Protein AF-A0A550D4J9-F1 (afdb_monomer)

Structure (mmCIF, N/CA/C/O backbone):
data_AF-A0A550D4J9-F1
#
_entry.id   AF-A0A550D4J9-F1
#
loop_
_atom_site.group_PDB
_atom_site.id
_atom_site.type_symbol
_atom_site.label_atom_id
_atom_site.label_alt_id
_atom_site.label_comp_id
_atom_site.label_asym_id
_atom_site.label_entity_id
_atom_site.label_seq_id
_atom_site.pdbx_PDB_ins_code
_atom_site.Cartn_x
_atom_site.Cartn_y
_atom_site.Cartn_z
_atom_site.occupancy
_atom_site.B_iso_or_equiv
_atom_site.auth_seq_id
_atom_site.auth_comp_id
_atom_site.auth_asym_id
_atom_site.auth_atom_id
_atom_site.pdbx_PDB_model_num
ATOM 1 N N . LYS A 1 1 ? -16.102 10.907 -0.748 1.00 51.66 1 LYS A N 1
ATOM 2 C CA . LYS A 1 1 ? -15.398 9.948 -1.646 1.00 51.66 1 LYS A CA 1
ATOM 3 C C . LYS A 1 1 ? -15.264 8.607 -0.918 1.00 51.66 1 LYS A C 1
ATOM 5 O O . LYS A 1 1 ? -14.773 8.616 0.200 1.00 51.66 1 LYS A O 1
ATOM 10 N N . ASN A 1 2 ? -15.659 7.486 -1.537 1.00 74.62 2 ASN A N 1
ATOM 11 C CA . ASN A 1 2 ? -15.770 6.154 -0.901 1.00 74.62 2 ASN A CA 1
ATOM 12 C C . ASN A 1 2 ? -14.565 5.233 -1.187 1.00 74.62 2 ASN A C 1
ATOM 14 O O . ASN A 1 2 ? -14.735 4.042 -1.438 1.00 74.62 2 ASN A O 1
ATOM 18 N N . ALA A 1 3 ? -13.344 5.777 -1.220 1.00 82.38 3 ALA A N 1
ATOM 19 C CA . ALA A 1 3 ? -12.155 4.974 -1.511 1.00 82.38 3 ALA A CA 1
ATOM 20 C C . ALA A 1 3 ? -11.908 3.947 -0.389 1.00 82.38 3 ALA A C 1
ATOM 22 O O . ALA A 1 3 ? -11.757 4.321 0.776 1.00 82.38 3 ALA A O 1
ATOM 23 N N . LYS A 1 4 ? -11.880 2.657 -0.751 1.00 91.19 4 LYS A N 1
ATOM 24 C CA . LYS A 1 4 ? -11.649 1.527 0.170 1.00 91.19 4 LYS A CA 1
ATOM 25 C C . LYS A 1 4 ? -10.215 0.997 0.129 1.00 91.19 4 LYS A C 1
ATOM 27 O O . LYS A 1 4 ? -9.774 0.357 1.077 1.00 91.19 4 LYS A O 1
ATOM 32 N N . VAL A 1 5 ? -9.493 1.252 -0.962 1.00 96.25 5 VAL A N 1
ATOM 33 C CA . VAL A 1 5 ? -8.126 0.771 -1.186 1.00 96.25 5 VAL A CA 1
ATOM 34 C C . VAL A 1 5 ? -7.280 1.904 -1.757 1.00 96.25 5 VAL A C 1
ATOM 36 O O . VAL A 1 5 ? -7.707 2.593 -2.682 1.00 96.25 5 VAL A O 1
ATOM 39 N N . PHE A 1 6 ? -6.084 2.077 -1.209 1.00 96.62 6 PHE A N 1
ATOM 40 C CA . PHE A 1 6 ? -5.057 3.007 -1.659 1.00 96.62 6 PHE A CA 1
ATOM 41 C C . PHE A 1 6 ? -3.838 2.206 -2.116 1.00 96.62 6 PHE A C 1
ATOM 43 O O . PHE A 1 6 ? -3.441 1.251 -1.453 1.00 96.62 6 PHE A O 1
ATOM 50 N N . ILE A 1 7 ? -3.231 2.596 -3.236 1.00 97.31 7 ILE A N 1
ATOM 51 C CA . ILE A 1 7 ? -2.004 1.975 -3.749 1.00 97.31 7 ILE A CA 1
ATOM 52 C C . ILE A 1 7 ? -0.896 3.028 -3.709 1.00 97.31 7 ILE A C 1
ATOM 54 O O . ILE A 1 7 ? -0.986 4.060 -4.371 1.00 97.31 7 ILE A O 1
ATOM 58 N N . ALA A 1 8 ? 0.149 2.772 -2.928 1.00 97.50 8 ALA A N 1
ATOM 59 C CA . ALA A 1 8 ? 1.333 3.611 -2.828 1.00 97.50 8 ALA A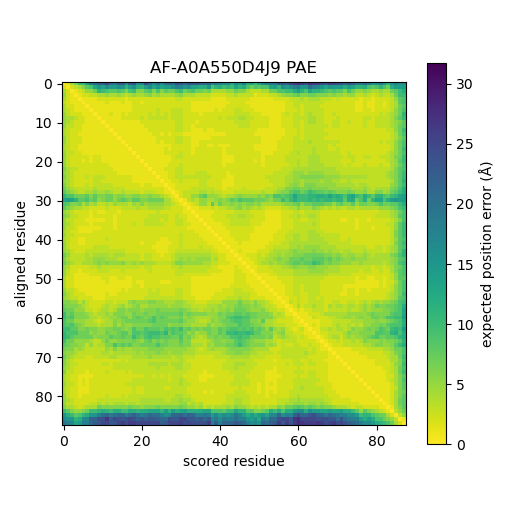 CA 1
ATOM 60 C C . ALA A 1 8 ? 2.379 3.191 -3.865 1.00 97.50 8 ALA A C 1
ATOM 62 O O . ALA A 1 8 ? 2.990 2.128 -3.748 1.00 97.50 8 ALA A O 1
ATOM 63 N N . LEU A 1 9 ? 2.615 4.048 -4.859 1.00 95.88 9 LEU A N 1
ATOM 64 C CA . LEU A 1 9 ? 3.648 3.845 -5.875 1.00 95.88 9 LEU A CA 1
ATOM 65 C C . LEU A 1 9 ? 4.993 4.397 -5.384 1.00 95.88 9 LEU A C 1
ATOM 67 O O . LEU A 1 9 ? 5.320 5.566 -5.574 1.00 95.88 9 LEU A O 1
ATOM 71 N N . GLY A 1 10 ? 5.790 3.532 -4.766 1.00 95.62 10 GLY A N 1
ATOM 72 C CA . GLY A 1 10 ? 7.092 3.856 -4.190 1.00 95.62 10 GLY A CA 1
ATOM 73 C C . GLY A 1 10 ? 7.031 4.281 -2.721 1.00 95.62 10 GLY A C 1
ATOM 74 O O . GLY A 1 10 ? 5.974 4.604 -2.177 1.00 95.62 10 GLY A O 1
ATOM 75 N N . ARG A 1 11 ? 8.212 4.305 -2.087 1.00 95.69 11 ARG A N 1
ATOM 76 C CA . ARG A 1 11 ? 8.379 4.647 -0.664 1.00 95.69 11 ARG A CA 1
ATOM 77 C C . ARG A 1 11 ? 7.841 6.042 -0.328 1.00 95.69 11 ARG A C 1
ATOM 79 O O . ARG A 1 11 ? 7.160 6.197 0.671 1.00 95.69 11 ARG A O 1
ATOM 86 N N . LEU A 1 12 ? 8.052 7.028 -1.201 1.00 95.94 12 LEU A N 1
ATOM 87 C CA . LEU A 1 12 ? 7.575 8.395 -0.966 1.00 95.94 12 LEU A CA 1
ATOM 88 C C . LEU A 1 12 ? 6.044 8.471 -0.840 1.00 95.94 12 LEU A C 1
ATOM 90 O O . LEU A 1 12 ? 5.528 9.118 0.070 1.00 95.94 12 LEU A O 1
ATOM 94 N N . ALA A 1 13 ? 5.315 7.800 -1.738 1.00 96.75 13 ALA A N 1
ATOM 95 C CA . ALA A 1 13 ? 3.855 7.750 -1.688 1.00 96.75 13 ALA A CA 1
ATOM 96 C C . ALA A 1 13 ? 3.365 6.991 -0.447 1.00 96.75 13 ALA A C 1
ATOM 98 O O . ALA A 1 13 ? 2.392 7.401 0.181 1.00 96.75 13 ALA A O 1
ATOM 99 N N . TRP A 1 14 ? 4.063 5.913 -0.078 1.00 97.50 14 TRP A N 1
ATOM 100 C CA . TRP A 1 14 ? 3.783 5.128 1.122 1.00 97.50 14 TRP A CA 1
ATOM 101 C C . TRP A 1 14 ? 3.904 5.978 2.387 1.00 97.50 14 TRP A C 1
ATOM 103 O O . TRP A 1 14 ? 2.931 6.114 3.125 1.00 97.50 14 TRP A O 1
ATOM 113 N N . ASP A 1 15 ? 5.053 6.622 2.587 1.00 96.25 15 ASP A N 1
ATOM 114 C CA . ASP A 1 15 ? 5.325 7.450 3.764 1.00 96.25 15 ASP A CA 1
ATOM 115 C C . ASP A 1 15 ? 4.350 8.632 3.854 1.00 96.25 15 ASP A C 1
ATOM 117 O O . ASP A 1 15 ? 3.817 8.931 4.926 1.00 96.25 15 ASP A O 1
ATOM 121 N N . SER A 1 16 ? 4.053 9.263 2.713 1.00 96.81 16 SER A N 1
ATOM 122 C CA . SER A 1 16 ? 3.110 10.384 2.638 1.00 96.81 16 SER A CA 1
ATOM 123 C C . SER A 1 16 ? 1.691 9.963 3.024 1.00 96.81 16 SER A C 1
ATOM 125 O O . SER A 1 16 ? 1.038 10.650 3.806 1.00 96.81 16 SER A O 1
ATOM 127 N N . LEU A 1 17 ? 1.218 8.813 2.531 1.00 96.69 17 LEU A N 1
ATOM 128 C CA . LEU A 1 17 ? -0.098 8.283 2.892 1.00 96.69 17 LEU A CA 1
ATOM 129 C C . LEU A 1 17 ? -0.164 7.901 4.374 1.00 96.69 17 LEU A C 1
ATOM 131 O O . LEU A 1 17 ? -1.127 8.268 5.041 1.00 96.69 17 LEU A O 1
ATOM 135 N N . LEU A 1 18 ? 0.860 7.230 4.916 1.00 96.06 18 LEU A N 1
ATOM 136 C CA . LEU A 1 18 ? 0.912 6.908 6.346 1.00 96.06 18 LEU A CA 1
ATOM 137 C C . LEU A 1 18 ? 0.868 8.168 7.218 1.00 96.06 18 LEU A C 1
ATOM 139 O O . LEU A 1 18 ? 0.168 8.178 8.231 1.00 96.06 18 LEU A O 1
ATOM 143 N N . LYS A 1 19 ? 1.586 9.228 6.825 1.00 95.69 19 LYS A N 1
ATOM 144 C CA . LYS A 1 19 ? 1.546 10.525 7.510 1.00 95.69 19 LYS A CA 1
ATOM 145 C C . LYS A 1 19 ? 0.135 11.117 7.493 1.00 95.69 19 LYS A C 1
ATOM 147 O O . LYS A 1 19 ? -0.400 11.408 8.558 1.00 95.69 19 LYS A O 1
ATOM 152 N N . VAL A 1 20 ? -0.494 11.199 6.319 1.00 95.81 20 VAL A N 1
ATOM 153 C CA . VAL A 1 20 ? -1.863 11.722 6.173 1.00 95.81 20 VAL A CA 1
ATOM 154 C C . VAL A 1 20 ? -2.864 10.907 6.995 1.00 95.81 20 VAL A C 1
ATOM 156 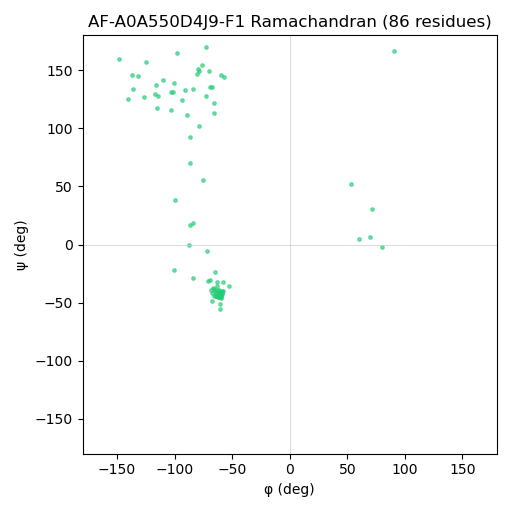O O . VAL A 1 20 ? -3.699 11.475 7.690 1.00 95.81 20 VAL A O 1
ATOM 159 N N . PHE A 1 21 ? -2.784 9.575 6.977 1.00 95.38 21 PHE A N 1
ATOM 160 C CA . PHE A 1 21 ? -3.688 8.734 7.765 1.00 95.38 21 PHE A CA 1
ATOM 161 C C . PHE A 1 21 ? -3.527 8.959 9.272 1.00 95.38 21 PHE A C 1
ATOM 163 O O . PHE A 1 21 ? -4.530 9.034 9.982 1.00 95.38 21 PHE A O 1
ATOM 170 N N . LYS A 1 22 ? -2.295 9.141 9.760 1.00 94.50 22 LYS A N 1
ATOM 171 C CA . LYS A 1 22 ? -2.043 9.506 11.162 1.00 94.50 22 LYS A CA 1
ATOM 172 C C . LYS A 1 22 ? -2.610 10.886 11.506 1.00 94.50 22 LYS A C 1
ATOM 174 O O . LYS A 1 22 ? -3.267 11.017 12.532 1.00 94.50 22 LYS A O 1
ATOM 179 N N . GLU A 1 23 ? -2.425 11.887 10.646 1.00 95.81 23 GLU A N 1
ATOM 180 C CA . GLU A 1 23 ? -2.974 13.245 10.828 1.00 95.81 23 GLU A CA 1
ATOM 181 C C . GLU A 1 23 ? -4.511 13.256 10.835 1.00 95.81 23 GLU A C 1
ATOM 183 O O . GLU A 1 23 ? -5.140 13.969 11.617 1.00 95.81 23 GLU A O 1
ATOM 188 N N . LEU A 1 24 ? -5.137 12.393 10.032 1.00 94.75 24 LEU A N 1
ATOM 189 C CA . LEU A 1 24 ? -6.585 12.173 10.049 1.00 94.75 24 LEU A CA 1
ATOM 190 C C . LEU A 1 24 ? -7.065 11.418 11.301 1.00 94.75 24 LEU A C 1
ATOM 192 O O . LEU A 1 24 ? -8.276 11.301 11.509 1.00 94.75 24 LEU A O 1
ATOM 196 N N . GLY A 1 25 ? -6.150 10.946 12.154 1.00 95.25 25 GLY A N 1
ATOM 197 C CA . GLY A 1 25 ? -6.409 10.165 13.363 1.00 95.25 25 GLY A CA 1
ATOM 198 C C . GLY A 1 25 ? -6.883 8.741 13.077 1.00 95.25 25 GLY A C 1
ATOM 199 O O . GLY A 1 25 ? -7.681 8.200 13.837 1.00 95.25 25 GLY A O 1
ATOM 200 N N . TYR A 1 26 ? -6.450 8.155 11.959 1.00 95.56 26 TYR A N 1
ATOM 201 C CA . TYR A 1 26 ? -6.702 6.749 11.650 1.00 95.56 26 TYR A CA 1
ATOM 202 C C . TYR A 1 26 ? -5.725 5.865 12.429 1.00 95.56 26 TYR A C 1
ATOM 204 O O . TYR A 1 26 ? -4.578 6.247 12.676 1.00 95.56 26 TYR A O 1
ATOM 212 N N . LYS A 1 27 ? -6.155 4.652 12.786 1.00 95.12 27 LYS A N 1
ATOM 213 C CA . LYS A 1 27 ? -5.285 3.669 13.434 1.00 95.12 27 LYS A CA 1
ATOM 214 C C . LYS A 1 27 ? -4.414 3.010 12.372 1.00 95.12 27 LYS A C 1
ATOM 216 O O . LYS A 1 27 ? -4.858 2.142 11.618 1.00 95.12 27 LYS A O 1
ATOM 221 N N . VAL A 1 28 ? -3.169 3.462 12.312 1.00 94.06 28 VAL A N 1
ATOM 222 C CA . VAL A 1 28 ? -2.124 2.931 11.438 1.00 94.06 28 VAL A CA 1
ATOM 223 C C . VAL A 1 28 ? -1.194 2.060 12.286 1.00 94.06 28 VAL A C 1
ATOM 225 O O . VAL A 1 28 ? -0.764 2.528 13.342 1.00 94.06 28 VAL A O 1
ATOM 228 N N . PRO A 1 29 ? -0.855 0.827 11.866 1.00 89.75 29 PRO A N 1
ATOM 229 C CA . PRO A 1 29 ? 0.097 0.016 12.618 1.00 89.75 29 PRO A CA 1
ATOM 230 C C . PRO A 1 29 ? 1.465 0.711 12.745 1.00 89.75 29 PRO A C 1
ATOM 232 O O . PRO A 1 29 ? 1.913 1.427 11.846 1.00 89.75 29 PRO A O 1
ATOM 235 N N . ASN A 1 30 ? 2.133 0.504 13.878 1.00 83.75 30 ASN A N 1
ATOM 236 C CA . ASN A 1 30 ? 3.475 1.035 14.107 1.00 83.75 30 ASN A CA 1
ATOM 237 C C . ASN A 1 30 ? 4.525 0.209 13.346 1.00 83.75 30 ASN A C 1
ATOM 239 O O . ASN A 1 30 ? 4.313 -0.971 13.074 1.00 83.75 30 ASN A O 1
ATOM 243 N N . SER A 1 31 ? 5.657 0.839 13.018 1.00 83.38 31 SER A N 1
ATOM 244 C CA . SER A 1 31 ? 6.838 0.181 12.435 1.00 83.38 31 SER A CA 1
ATOM 245 C C . SER A 1 31 ? 6.557 -0.649 11.175 1.00 83.38 31 SER A C 1
ATOM 247 O O . SER A 1 31 ? 6.927 -1.818 11.092 1.00 83.38 31 SER A O 1
ATOM 249 N N . ILE A 1 32 ? 5.902 -0.047 10.176 1.00 90.00 32 ILE A N 1
ATOM 250 C CA . ILE A 1 32 ? 5.662 -0.711 8.890 1.00 90.00 32 ILE A CA 1
ATOM 251 C C . ILE A 1 32 ? 6.622 -0.195 7.828 1.00 90.00 32 ILE A C 1
ATOM 253 O O . ILE A 1 32 ? 6.544 0.958 7.401 1.00 90.00 32 ILE A O 1
ATOM 257 N N . GLU A 1 33 ? 7.472 -1.090 7.347 1.00 94.00 33 GLU A N 1
ATOM 258 C CA . GLU A 1 33 ? 8.357 -0.809 6.228 1.00 94.00 33 GLU A CA 1
ATOM 259 C C . GLU A 1 33 ? 7.643 -0.933 4.878 1.00 94.00 33 GLU A C 1
ATOM 261 O O . GLU A 1 33 ? 6.757 -1.770 4.678 1.00 94.00 33 GLU A O 1
ATOM 266 N N . PHE A 1 34 ? 8.070 -0.097 3.933 1.00 96.12 34 PHE A N 1
ATOM 267 C CA . PHE A 1 34 ? 7.638 -0.167 2.545 1.00 96.12 34 PHE A CA 1
ATOM 268 C C . PHE A 1 34 ? 8.263 -1.371 1.827 1.00 96.12 34 PHE A C 1
ATOM 270 O O . PHE A 1 34 ? 9.489 -1.487 1.757 1.00 96.12 34 PHE A O 1
ATOM 277 N N . SER A 1 35 ? 7.423 -2.180 1.183 1.00 96.00 35 SER A N 1
ATOM 278 C CA . SER A 1 35 ? 7.825 -3.166 0.177 1.00 96.00 35 SER A CA 1
ATOM 279 C C . SER A 1 35 ? 6.728 -3.345 -0.879 1.00 96.00 35 SER A C 1
ATOM 281 O O . SER A 1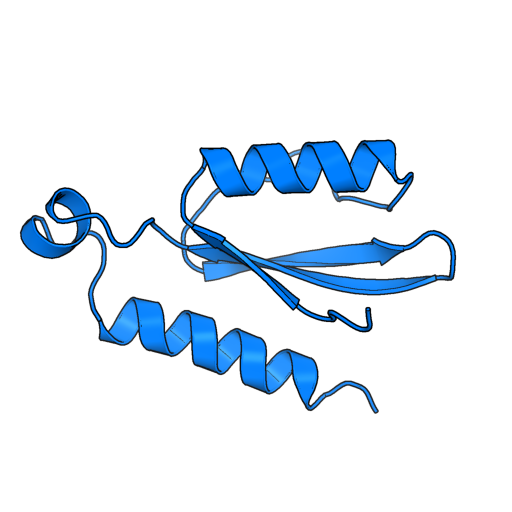 35 ? 5.565 -2.994 -0.659 1.00 96.00 35 SER A O 1
ATOM 283 N N . HIS A 1 36 ? 7.092 -3.860 -2.057 1.00 96.25 36 HIS A N 1
ATOM 284 C CA . HIS A 1 36 ? 6.102 -4.212 -3.076 1.00 96.25 36 HIS A CA 1
ATOM 285 C C . HIS A 1 36 ? 5.247 -5.394 -2.598 1.00 96.25 36 HIS A C 1
ATOM 287 O O . HIS A 1 36 ? 5.766 -6.347 -2.022 1.00 96.25 36 HIS A O 1
ATOM 293 N 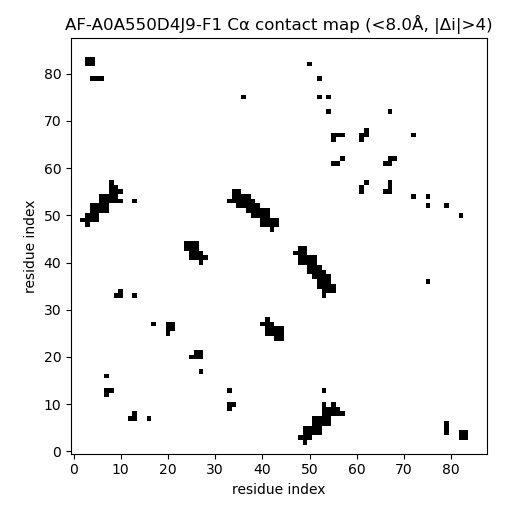N . GLY A 1 37 ? 3.933 -5.302 -2.800 1.00 96.00 37 GLY A N 1
ATOM 294 C CA . GLY A 1 37 ? 2.953 -6.270 -2.310 1.00 96.00 37 GLY A CA 1
ATOM 295 C C . GLY A 1 37 ? 2.568 -6.094 -0.840 1.00 96.00 37 GLY A C 1
ATOM 296 O O . GLY A 1 37 ? 1.705 -6.822 -0.353 1.00 96.00 37 GLY A O 1
ATOM 297 N N . LYS A 1 38 ? 3.157 -5.134 -0.109 1.00 97.25 38 LYS A N 1
ATOM 298 C CA . LYS A 1 38 ? 2.828 -4.924 1.307 1.00 97.25 38 LYS A CA 1
ATOM 299 C C . LYS A 1 38 ? 1.387 -4.447 1.454 1.00 97.25 38 LYS A C 1
ATOM 301 O O . LYS A 1 38 ? 1.079 -3.323 1.081 1.00 97.25 38 LYS A O 1
ATOM 306 N N . LEU A 1 39 ? 0.531 -5.271 2.045 1.00 96.50 39 LEU A N 1
ATOM 307 C CA . LEU A 1 39 ? -0.852 -4.929 2.361 1.00 96.50 39 LEU A CA 1
ATOM 308 C C . LEU A 1 39 ? -0.985 -4.581 3.845 1.00 96.50 39 LEU A C 1
ATOM 310 O O . LEU A 1 39 ? -0.540 -5.346 4.701 1.00 96.50 39 LEU A O 1
ATOM 314 N N . ILE A 1 40 ? -1.629 -3.456 4.155 1.00 96.12 40 ILE A N 1
ATOM 315 C CA . ILE A 1 40 ? -1.981 -3.090 5.530 1.00 96.12 40 ILE A CA 1
ATOM 316 C C . ILE A 1 40 ? -3.435 -2.656 5.648 1.00 96.12 40 ILE A C 1
ATOM 318 O O . ILE A 1 40 ? -3.995 -2.019 4.753 1.00 96.12 40 ILE A O 1
ATOM 322 N N . LYS A 1 41 ? -4.022 -2.996 6.794 1.00 95.38 41 LYS A N 1
ATOM 323 C CA . LYS A 1 41 ? -5.354 -2.575 7.215 1.00 95.38 41 LYS A CA 1
ATOM 324 C C . LYS A 1 41 ? -5.237 -1.286 8.021 1.00 95.38 41 LYS A C 1
ATOM 326 O O . LYS A 1 41 ? -4.401 -1.205 8.919 1.00 95.38 41 LYS A O 1
ATOM 331 N N . ILE A 1 42 ? -6.077 -0.307 7.717 1.00 95.44 42 ILE A N 1
ATOM 332 C CA . ILE A 1 42 ? -6.143 0.970 8.428 1.00 95.44 42 ILE A CA 1
ATOM 333 C C . ILE A 1 42 ? -7.589 1.190 8.859 1.00 95.44 42 ILE A C 1
ATOM 335 O O . ILE A 1 42 ? -8.508 1.118 8.042 1.00 95.44 42 ILE A O 1
ATOM 339 N N . GLU A 1 43 ? 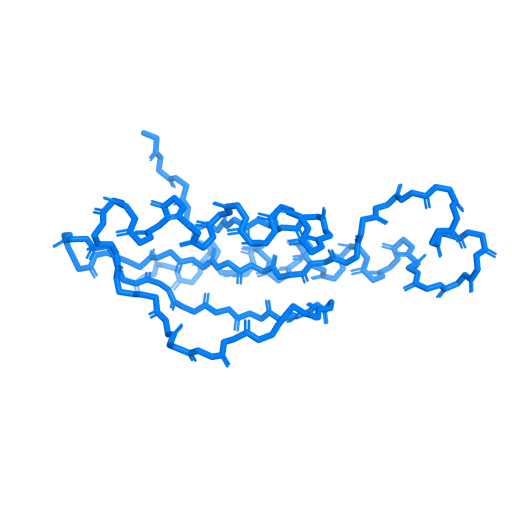-7.784 1.443 10.149 1.00 95.38 43 GLU A N 1
ATOM 340 C CA . GLU A 1 43 ? -9.098 1.756 10.711 1.00 95.38 43 GLU A CA 1
ATOM 341 C C . GLU A 1 43 ? -9.283 3.275 10.742 1.00 95.38 43 GLU A C 1
ATOM 343 O O . GLU A 1 43 ? -8.462 4.002 11.307 1.00 95.38 43 GLU A O 1
ATOM 348 N N . LYS A 1 44 ? -10.354 3.765 10.120 1.00 94.12 44 LYS A N 1
ATOM 349 C CA . LYS A 1 44 ? -10.756 5.168 10.191 1.00 94.12 44 LYS A CA 1
ATOM 350 C C . LYS A 1 44 ? -11.348 5.499 11.565 1.00 94.12 44 LYS A C 1
ATOM 352 O O . LYS A 1 44 ? -11.671 4.620 12.356 1.00 94.12 44 LYS A O 1
ATOM 357 N N . LYS A 1 45 ? -11.564 6.793 11.820 1.00 92.38 45 LY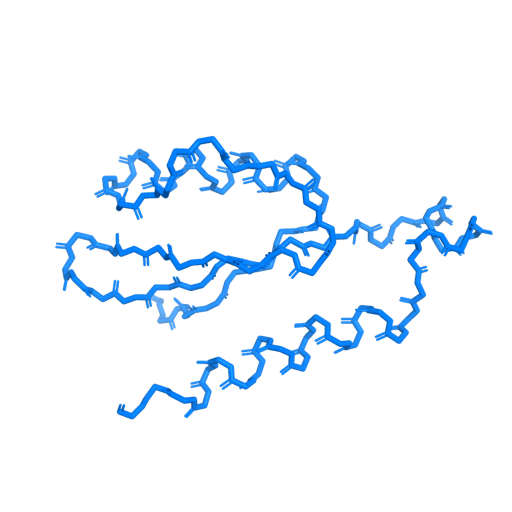S A N 1
ATOM 358 C CA . LYS A 1 45 ? -12.238 7.289 13.035 1.00 92.38 45 LYS A CA 1
ATOM 359 C C . LYS A 1 45 ? -13.651 6.732 13.234 1.00 92.38 45 LYS A C 1
ATOM 361 O O . LYS A 1 45 ? -14.066 6.556 14.369 1.00 92.38 45 LYS A O 1
ATOM 366 N N . ASP A 1 46 ? -14.368 6.460 12.147 1.00 92.38 46 ASP A N 1
ATOM 367 C CA . ASP A 1 46 ? -15.721 5.884 12.146 1.00 92.38 46 ASP A CA 1
ATOM 368 C C . ASP A 1 46 ? -15.716 4.343 12.198 1.00 92.38 46 ASP A C 1
ATOM 370 O O . ASP A 1 46 ? -16.702 3.706 11.837 1.00 92.38 46 ASP A O 1
ATOM 374 N N . SER A 1 47 ? -14.584 3.734 12.573 1.00 91.19 47 SER A N 1
ATOM 375 C CA . SER A 1 47 ? -14.337 2.287 12.560 1.00 91.19 47 SER A CA 1
ATOM 376 C C . SER A 1 47 ? -14.451 1.610 11.187 1.00 91.19 47 SER A C 1
ATOM 378 O O . SER A 1 47 ? -14.269 0.395 11.082 1.00 91.19 47 SER A O 1
ATOM 380 N N . SER A 1 48 ? -14.665 2.370 10.104 1.00 92.25 48 SER A N 1
ATOM 381 C CA . SER A 1 48 ? -14.601 1.824 8.750 1.00 92.25 48 SER A CA 1
ATOM 382 C C . SER A 1 48 ? -13.164 1.468 8.373 1.00 92.25 48 SER A C 1
ATOM 384 O O . SER A 1 48 ? -12.197 2.093 8.811 1.00 92.25 48 SER A O 1
ATOM 386 N N . ILE A 1 49 ? -13.010 0.454 7.525 1.00 93.50 49 ILE A N 1
ATOM 387 C CA . ILE A 1 49 ? -11.698 -0.043 7.113 1.00 93.50 49 ILE A CA 1
ATOM 388 C C . ILE A 1 49 ? -11.326 0.492 5.737 1.00 93.50 49 ILE A C 1
ATOM 390 O O . ILE A 1 49 ? -12.145 0.518 4.816 1.00 93.50 49 ILE A O 1
ATOM 394 N N . ILE A 1 50 ? -10.058 0.866 5.591 1.00 95.31 50 ILE A N 1
ATOM 395 C CA . ILE A 1 50 ? -9.400 1.020 4.296 1.00 95.31 50 ILE A CA 1
ATOM 396 C C . ILE A 1 50 ? -8.137 0.168 4.248 1.00 95.31 50 ILE A C 1
ATOM 398 O O . ILE A 1 50 ? -7.543 -0.173 5.273 1.00 95.31 50 ILE A O 1
ATOM 402 N N . TRP A 1 51 ? -7.716 -0.151 3.035 1.00 96.50 51 TRP A N 1
ATOM 403 C CA . TRP A 1 51 ? -6.496 -0.895 2.770 1.00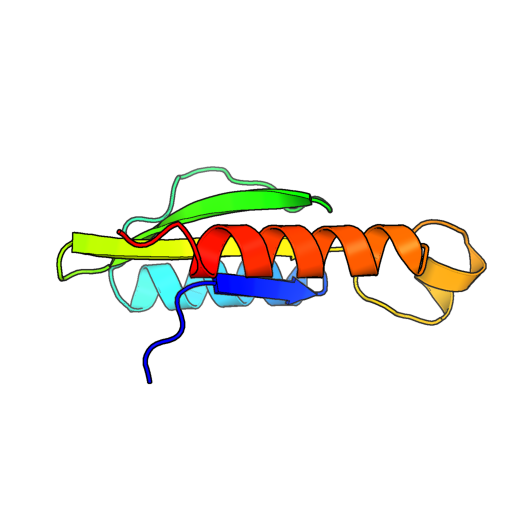 96.50 51 TRP A CA 1
ATOM 404 C C . TRP A 1 51 ? -5.457 0.009 2.119 1.00 96.50 51 TRP A C 1
ATOM 406 O O . TRP A 1 51 ? -5.799 0.821 1.261 1.00 96.50 51 TRP A O 1
ATOM 416 N N . LEU A 1 52 ? -4.192 -0.154 2.493 1.00 97.06 52 LEU A N 1
ATOM 417 C CA . LEU A 1 52 ? -3.057 0.441 1.793 1.00 97.06 52 LEU A CA 1
ATOM 418 C C . LEU A 1 52 ? -2.170 -0.679 1.249 1.00 97.06 52 LEU A C 1
ATOM 420 O O . LEU A 1 52 ? -1.794 -1.586 1.990 1.00 97.06 52 LEU A O 1
ATOM 424 N N . ILE A 1 53 ? -1.841 -0.600 -0.038 1.00 97.81 53 ILE A N 1
ATOM 425 C CA . ILE A 1 53 ? -0.963 -1.542 -0.733 1.00 97.81 53 ILE A CA 1
ATOM 426 C C . ILE A 1 53 ? 0.306 -0.816 -1.173 1.00 97.81 53 ILE A C 1
ATOM 428 O O . ILE A 1 53 ? 0.229 0.216 -1.836 1.00 97.81 53 ILE A O 1
ATOM 432 N N . GLY A 1 54 ? 1.474 -1.349 -0.836 1.00 97.56 54 GLY A N 1
ATOM 433 C CA . GLY A 1 54 ? 2.762 -0.884 -1.336 1.00 97.56 54 GLY A CA 1
ATOM 434 C C . GLY A 1 54 ? 3.071 -1.501 -2.695 1.00 97.56 54 GLY A C 1
ATOM 435 O O . GLY A 1 54 ? 2.943 -2.707 -2.882 1.00 97.56 54 GLY A O 1
ATOM 436 N N . SER A 1 55 ? 3.513 -0.691 -3.653 1.00 97.62 55 SER A N 1
ATOM 437 C CA . SER A 1 55 ? 4.050 -1.169 -4.926 1.00 97.62 55 SER A CA 1
ATOM 438 C C . SER A 1 55 ? 5.296 -0.387 -5.297 1.00 97.62 55 SER A C 1
ATOM 440 O O . SER A 1 55 ? 5.380 0.815 -5.050 1.00 97.62 55 SER A O 1
ATOM 442 N N . TYR A 1 56 ? 6.269 -1.026 -5.944 1.00 95.38 56 TYR A N 1
ATOM 443 C CA . TYR A 1 56 ? 7.314 -0.274 -6.621 1.00 95.38 56 TYR A CA 1
ATOM 444 C C . TYR A 1 56 ? 6.713 0.681 -7.656 1.00 95.38 56 TYR A C 1
ATOM 446 O O . TYR A 1 56 ? 5.707 0.390 -8.305 1.00 95.38 56 TYR A O 1
ATOM 454 N N . HIS A 1 57 ? 7.336 1.852 -7.782 1.00 91.25 57 HIS A N 1
ATOM 455 C CA . HIS A 1 57 ? 6.920 2.862 -8.743 1.00 91.25 57 HIS A CA 1
ATOM 456 C C . HIS A 1 57 ? 7.219 2.378 -10.173 1.00 91.25 57 HIS A C 1
ATOM 458 O O . HIS A 1 57 ? 8.342 1.914 -10.407 1.00 91.25 57 HIS A O 1
ATOM 464 N N . PRO A 1 58 ? 6.296 2.529 -11.139 1.00 88.62 58 PRO A N 1
ATOM 465 C CA . PRO A 1 58 ? 6.502 2.147 -12.537 1.00 88.62 58 PRO A CA 1
ATOM 466 C C . PRO A 1 58 ? 7.410 3.144 -13.276 1.00 88.62 58 PRO A C 1
ATOM 468 O O . PRO A 1 58 ? 7.044 3.725 -14.289 1.00 88.62 58 PRO A O 1
ATOM 471 N N . SER A 1 59 ? 8.613 3.386 -12.745 1.00 88.62 59 SER A N 1
ATOM 472 C CA . SER A 1 59 ? 9.631 4.189 -13.424 1.00 88.62 59 SER A CA 1
ATOM 473 C C . SER A 1 59 ? 10.346 3.357 -14.495 1.00 88.62 59 SER A C 1
ATOM 475 O O . SER A 1 59 ? 10.538 2.151 -14.298 1.00 88.62 59 SER A O 1
ATOM 477 N N . PRO A 1 60 ? 10.855 3.989 -15.573 1.00 87.50 60 PRO A N 1
ATOM 478 C CA . PRO A 1 60 ? 11.638 3.296 -16.597 1.00 87.50 60 PRO A CA 1
ATOM 479 C C . PRO A 1 60 ? 12.812 2.503 -16.016 1.00 87.50 60 PRO A C 1
ATOM 481 O O . PRO A 1 60 ? 13.108 1.405 -16.473 1.00 87.50 60 PRO A O 1
ATOM 484 N N . ARG A 1 61 ? 13.451 3.015 -14.954 1.00 87.31 61 ARG A N 1
ATOM 485 C CA . ARG A 1 61 ? 14.538 2.320 -14.254 1.00 87.31 61 ARG A CA 1
ATOM 486 C C . ARG A 1 61 ? 14.076 1.004 -13.623 1.00 87.31 61 ARG A C 1
ATOM 488 O O . ARG A 1 61 ? 14.782 0.010 -13.758 1.00 87.31 61 ARG A O 1
ATOM 495 N N . ASN A 1 62 ? 12.930 0.977 -12.939 1.00 86.00 62 ASN A N 1
ATOM 496 C CA . ASN A 1 62 ? 12.438 -0.241 -12.284 1.00 86.00 62 ASN A CA 1
ATOM 497 C C . ASN A 1 62 ? 12.013 -1.301 -13.304 1.00 86.00 62 ASN A C 1
ATOM 499 O O . ASN A 1 62 ? 12.338 -2.469 -13.119 1.00 86.00 62 ASN A O 1
ATOM 503 N N . VAL A 1 63 ? 11.376 -0.879 -14.399 1.00 87.25 63 VAL A N 1
ATOM 504 C CA . VAL A 1 63 ? 10.986 -1.778 -15.496 1.00 87.25 63 VAL A CA 1
ATOM 505 C C . VAL A 1 63 ? 12.218 -2.322 -16.221 1.00 87.25 63 VAL A C 1
ATOM 507 O O . VAL A 1 63 ? 12.373 -3.530 -16.359 1.00 87.25 63 VAL A O 1
ATOM 510 N N . LYS A 1 64 ? 13.164 -1.450 -16.598 1.00 87.25 64 LYS A N 1
ATOM 511 C CA . LYS A 1 64 ? 14.389 -1.841 -17.317 1.00 87.25 64 LYS A CA 1
ATOM 512 C C . LYS A 1 64 ? 15.295 -2.771 -16.504 1.00 87.25 64 LYS A C 1
ATOM 514 O O . LYS A 1 64 ? 15.982 -3.602 -17.081 1.00 87.25 64 LYS A O 1
ATOM 519 N N . THR A 1 65 ? 15.323 -2.620 -15.179 1.00 88.19 65 THR A N 1
ATOM 520 C CA . THR A 1 65 ? 16.131 -3.471 -14.281 1.00 88.19 65 THR A CA 1
ATOM 521 C C . THR A 1 65 ? 15.406 -4.740 -13.827 1.00 88.19 65 THR A C 1
ATOM 523 O O . THR A 1 65 ? 15.970 -5.494 -13.041 1.00 88.19 65 THR A O 1
ATOM 526 N N . GLY A 1 66 ? 14.158 -4.966 -14.259 1.00 87.12 66 GLY A N 1
ATOM 527 C CA . GLY A 1 66 ? 13.342 -6.103 -13.820 1.00 87.12 66 GLY A CA 1
ATOM 528 C C . GLY A 1 66 ? 12.879 -6.029 -12.362 1.00 87.12 66 GLY A C 1
ATOM 529 O O . GLY A 1 66 ? 12.265 -6.966 -11.867 1.00 87.12 66 GLY A O 1
ATOM 530 N N . ARG A 1 67 ? 13.127 -4.913 -11.660 1.00 86.88 67 ARG A N 1
ATOM 531 C CA . ARG A 1 67 ? 12.631 -4.692 -10.289 1.00 86.88 67 ARG A CA 1
ATOM 532 C C . ARG A 1 67 ? 11.109 -4.600 -10.226 1.00 86.88 67 ARG A C 1
ATOM 534 O O . ARG A 1 67 ? 10.542 -4.810 -9.161 1.00 86.88 67 ARG A O 1
ATOM 541 N N . LEU A 1 68 ? 10.466 -4.242 -11.335 1.00 91.19 68 LEU A N 1
ATOM 542 C CA . LEU A 1 68 ? 9.018 -4.269 -11.495 1.00 91.19 68 LEU A CA 1
ATOM 543 C C . LEU A 1 68 ? 8.683 -4.760 -12.904 1.00 91.19 68 LEU A C 1
ATOM 545 O O . LEU A 1 68 ? 9.124 -4.153 -13.878 1.00 91.19 68 LEU A O 1
ATOM 549 N N . THR A 1 69 ? 7.864 -5.801 -13.010 1.00 91.62 69 THR A N 1
ATOM 550 C CA . THR A 1 69 ? 7.259 -6.223 -14.280 1.00 91.62 69 THR A CA 1
ATOM 551 C C . THR A 1 69 ? 5.831 -5.688 -14.404 1.00 91.62 69 THR A C 1
ATOM 553 O O . THR A 1 69 ? 5.226 -5.244 -13.422 1.00 91.62 69 THR A O 1
ATOM 556 N N . ILE A 1 70 ? 5.277 -5.722 -15.619 1.00 90.12 70 ILE A N 1
ATOM 557 C CA . ILE A 1 70 ? 3.856 -5.413 -15.835 1.00 90.12 70 ILE A CA 1
ATOM 558 C C . ILE A 1 70 ? 2.975 -6.378 -15.033 1.00 90.12 70 ILE A C 1
ATOM 560 O O . ILE A 1 70 ? 2.035 -5.922 -14.388 1.00 90.12 70 ILE A O 1
ATOM 564 N N . ASP A 1 71 ? 3.314 -7.669 -14.997 1.00 93.69 71 ASP A N 1
ATOM 565 C CA . ASP A 1 71 ? 2.532 -8.681 -14.279 1.00 93.69 71 ASP A CA 1
ATOM 566 C C . ASP A 1 71 ? 2.487 -8.405 -12.774 1.00 93.69 71 ASP A C 1
ATOM 568 O O . ASP A 1 71 ? 1.413 -8.417 -12.180 1.00 93.69 71 ASP A O 1
ATOM 572 N N . MET A 1 72 ? 3.618 -8.019 -12.175 1.00 94.50 72 MET A N 1
ATOM 573 C CA . MET A 1 72 ? 3.672 -7.586 -10.773 1.00 94.50 72 MET A CA 1
ATOM 574 C C . MET A 1 72 ? 2.753 -6.387 -10.510 1.00 94.50 72 MET A C 1
ATOM 576 O O . MET A 1 72 ? 2.081 -6.312 -9.484 1.00 94.50 72 MET A O 1
ATOM 580 N N . LEU A 1 73 ? 2.693 -5.423 -11.435 1.00 93.75 73 LEU A N 1
ATOM 581 C CA . LEU A 1 73 ? 1.774 -4.295 -11.300 1.00 93.75 73 LEU A CA 1
ATOM 582 C C . LEU A 1 73 ? 0.310 -4.755 -11.421 1.00 93.75 73 LEU A C 1
ATOM 584 O O . LEU A 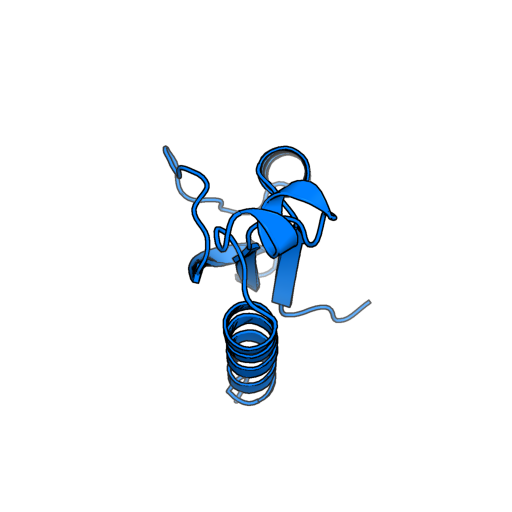1 73 ? -0.534 -4.327 -10.633 1.00 93.75 73 LEU A O 1
ATOM 588 N N . VAL A 1 74 ? 0.011 -5.650 -12.365 1.00 95.00 74 VAL A N 1
ATOM 589 C CA . VAL A 1 74 ? -1.321 -6.247 -12.550 1.00 95.00 74 VAL A CA 1
ATOM 590 C C . VAL A 1 74 ? -1.765 -7.010 -11.298 1.00 95.00 74 VAL A C 1
ATOM 592 O O . VAL A 1 74 ? -2.916 -6.875 -10.880 1.00 95.00 74 VAL A O 1
ATOM 595 N N . GLU A 1 75 ? -0.870 -7.747 -10.641 1.00 96.38 75 GLU A N 1
ATOM 596 C CA . GLU A 1 75 ? -1.143 -8.433 -9.374 1.00 96.38 75 GLU A CA 1
ATOM 597 C C . GLU A 1 75 ? -1.581 -7.466 -8.268 1.00 96.38 75 GLU A C 1
ATOM 599 O O . GLU A 1 75 ? -2.568 -7.732 -7.576 1.00 96.38 75 GLU A O 1
ATOM 604 N N . ILE A 1 76 ? -0.924 -6.308 -8.145 1.00 97.25 76 ILE A N 1
ATOM 605 C CA . ILE A 1 76 ? -1.305 -5.261 -7.183 1.00 97.25 76 ILE A CA 1
ATOM 606 C C . ILE A 1 76 ? -2.719 -4.739 -7.463 1.00 97.25 76 ILE A C 1
ATOM 608 O O . ILE A 1 76 ? -3.533 -4.618 -6.542 1.00 97.25 76 ILE A O 1
ATOM 612 N N . PHE A 1 77 ? -3.049 -4.459 -8.726 1.00 95.44 77 PHE A N 1
ATOM 613 C CA . PHE A 1 77 ? -4.393 -4.004 -9.091 1.00 95.44 77 PHE A CA 1
ATOM 614 C C . PHE A 1 77 ? -5.455 -5.092 -8.882 1.00 95.44 77 PHE A C 1
ATOM 616 O O . PHE A 1 77 ? -6.555 -4.799 -8.407 1.00 95.44 77 PHE A O 1
ATOM 623 N N . ASN A 1 78 ? -5.128 -6.355 -9.153 1.00 95.94 78 ASN A N 1
ATOM 624 C CA . ASN A 1 78 ? -6.010 -7.486 -8.872 1.00 95.94 78 ASN A CA 1
ATOM 625 C C . ASN A 1 78 ? -6.242 -7.673 -7.367 1.00 95.94 78 ASN A C 1
ATOM 627 O O . ASN A 1 78 ? -7.372 -7.933 -6.950 1.00 95.94 78 ASN A O 1
ATOM 631 N N . MET A 1 79 ? -5.208 -7.496 -6.538 1.00 95.19 79 MET A N 1
ATOM 632 C CA . MET A 1 79 ? -5.338 -7.490 -5.079 1.00 95.19 79 MET A CA 1
ATOM 633 C C . MET A 1 79 ? -6.283 -6.374 -4.622 1.00 95.19 79 MET A C 1
ATOM 635 O O . MET A 1 79 ? -7.208 -6.631 -3.850 1.00 95.19 79 MET A O 1
ATOM 639 N N . ALA A 1 80 ? -6.121 -5.159 -5.156 1.00 95.62 80 ALA A N 1
ATOM 640 C CA . ALA A 1 80 ? -7.013 -4.043 -4.855 1.00 95.62 80 ALA A CA 1
ATOM 641 C C . ALA A 1 80 ? -8.472 -4.346 -5.237 1.00 95.62 80 ALA A C 1
ATOM 643 O O . ALA A 1 80 ? -9.373 -4.131 -4.426 1.00 95.62 80 ALA A O 1
ATOM 644 N N . LYS A 1 81 ? -8.707 -4.919 -6.425 1.00 94.38 81 LYS A N 1
ATOM 645 C CA . LYS A 1 81 ? -10.045 -5.313 -6.900 1.00 94.38 81 LYS A CA 1
ATOM 646 C C . LYS A 1 81 ? -10.707 -6.366 -6.002 1.00 94.38 81 LYS A C 1
ATOM 648 O O . LYS A 1 81 ? -11.905 -6.296 -5.740 1.00 94.38 81 LYS A O 1
ATOM 653 N N . LYS A 1 82 ? -9.947 -7.340 -5.494 1.00 93.25 82 LYS A N 1
ATOM 654 C CA . LYS A 1 82 ? -10.473 -8.343 -4.548 1.00 93.25 82 LYS A CA 1
ATOM 655 C C . LYS A 1 82 ? -10.918 -7.694 -3.233 1.00 93.25 82 LYS A C 1
ATOM 657 O O . LYS A 1 82 ? -11.990 -8.003 -2.722 1.00 93.25 82 LYS A O 1
ATOM 662 N N . LEU A 1 83 ? -10.135 -6.747 -2.718 1.00 91.94 83 LEU A N 1
ATOM 663 C CA . LEU A 1 83 ? -10.433 -6.044 -1.465 1.00 91.94 83 LEU A CA 1
ATOM 664 C C . LEU A 1 83 ? -11.646 -5.111 -1.571 1.00 91.94 83 LEU A C 1
ATOM 666 O O . LEU A 1 83 ? -12.360 -4.926 -0.586 1.00 91.94 83 LEU A O 1
ATOM 670 N N . THR A 1 84 ? -11.919 -4.544 -2.750 1.00 87.75 84 THR A N 1
ATOM 671 C CA . THR A 1 84 ? -13.139 -3.750 -2.962 1.00 87.75 84 THR A CA 1
ATOM 672 C C . THR A 1 84 ? -14.402 -4.606 -2.993 1.00 87.75 84 THR A C 1
ATOM 674 O O . THR A 1 84 ? -15.453 -4.129 -2.564 1.00 87.75 84 THR A O 1
ATOM 677 N N . ASN A 1 85 ? -14.293 -5.851 -3.465 1.00 77.62 85 ASN A N 1
ATOM 678 C CA . ASN A 1 85 ? -15.425 -6.764 -3.641 1.00 77.62 85 ASN A CA 1
ATOM 679 C C . ASN A 1 85 ? -15.800 -7.513 -2.353 1.00 77.62 85 ASN A C 1
ATOM 681 O O . ASN A 1 85 ? -16.972 -7.793 -2.148 1.00 77.62 85 ASN A O 1
ATOM 685 N N . ASN A 1 86 ? -14.844 -7.764 -1.452 1.00 59.53 86 ASN A N 1
ATOM 686 C CA . ASN A 1 86 ? -15.076 -8.461 -0.175 1.00 59.53 86 ASN A CA 1
ATOM 687 C C . ASN A 1 86 ? -15.584 -7.546 0.958 1.00 59.53 86 ASN A C 1
ATOM 689 O O . ASN A 1 86 ? -15.461 -7.877 2.132 1.00 59.53 86 ASN A O 1
ATOM 693 N N . SER A 1 87 ? -16.113 -6.367 0.627 1.00 51.72 87 SER A N 1
ATOM 694 C CA . SER A 1 87 ? -16.825 -5.523 1.593 1.00 51.72 87 SER A CA 1
ATOM 695 C C . SER A 1 87 ? -18.296 -5.940 1.639 1.00 51.72 87 SER A C 1
ATOM 697 O O . SER A 1 87 ? -19.146 -5.230 1.099 1.00 51.72 87 SER A O 1
ATOM 699 N N . SER A 1 88 ? -18.569 -7.116 2.195 1.00 37.66 88 SER A N 1
ATOM 700 C CA . SER A 1 88 ? -19.912 -7.576 2.563 1.00 37.66 88 SER A CA 1
ATOM 701 C C . SER A 1 88 ? -20.002 -7.667 4.076 1.00 37.66 88 SER A C 1
ATOM 703 O O . SER A 1 88 ? -18.984 -8.073 4.681 1.00 37.66 88 SER A O 1
#

Sequence (88 aa):
KNAKVFIALGRLAWDSLLKVFKELGYKVPNSIEFSHGKLIKIEKKDSSIIWLIGSYHPSPRNVKTGRLTIDMLVEIFNMAKKLTNNSS

Nearest PDB structures (foldseek):
  2rk0-assembly1_B  TM=6.984E-01  e=2.266E-01  Parafrankia sp. EAN1pec
  1zsw-assembly1_A  TM=6.894E-01  e=5.814E-01  Bacillus cereus ATCC 14579
  2rk0-assembly1_A  TM=6.654E-01  e=7.610E-01  Parafrankia sp. EAN1pec
  5m70-assembly2_G  TM=4.683E-01  e=3.882E-01  Homo sapiens
  7c3k-assembly1_A  TM=4.610E-01  e=5.731E+00  Mus musculus molossinus

Radius of gyration: 13.51 Å; Cα contacts (8 Å, |Δi|>4): 120; chains: 1; boundi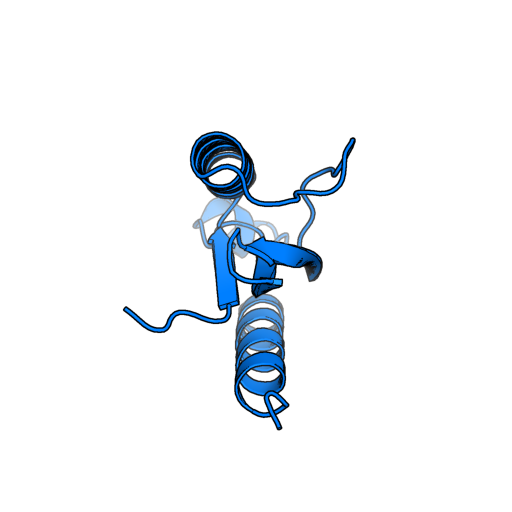ng box: 36×22×31 Å

Secondary structure (DSSP, 8-state):
----EEEEESHHHHHHHHHHHHHTT-BPPSS----TT-EEEEE-TTS-EEEEEEE----HHHHHTTSS-HHHHHHHHHHHHHHHHT--

Solvent-accessible surface area (backbone atoms only — not comparable to full-atom values): 5174 Å² total; per-residue (Å²): 136,88,81,48,65,45,78,17,58,26,63,68,44,39,55,51,48,55,50,51,40,49,76,71,56,26,54,65,76,78,93,74,80,83,43,67,76,41,72,44,74,32,35,40,80,84,70,47,71,33,36,43,33,28,31,69,43,92,42,71,67,32,45,77,70,63,77,42,50,72,65,62,53,49,49,53,53,52,52,48,55,52,62,65,66,67,73,121

Mean predicted aligned error: 4.1 Å

Foldseek 3Di:
DPAQEAEQADPVSVVVVLVVCVVQVKDDDPDDDADAQDKDWIQGPVRDIHIYGHHHHPDPVCPVVVVDDPVSVVVRVVVSVVRVVPPD

pLDDT: mean 91.17, std 10.14, range [37.66, 97.81]